Protein AF-A0A356KPH3-F1 (afdb_monomer_lite)

Secondary structure (DSSP, 8-state):
---------PPPTTS-HHHHHHHHHHHHHHTTHHHHHHHTSS---HHHHHHHHHHHHHHHHHHHHHHHHHHHHHHHHHHHHHHHHHTPPP----------PPP---SS-S-----------------SSHHHHHHHHHHHHHHHTHHHHHTTT--

Structure (mmCIF, N/CA/C/O backbone):
data_AF-A0A356KPH3-F1
#
_entry.id   AF-A0A356KPH3-F1
#
loop_
_atom_site.group_PDB
_atom_site.id
_atom_site.type_symbol
_atom_site.label_atom_id
_atom_site.label_alt_id
_atom_site.label_comp_id
_atom_site.label_asym_id
_atom_site.label_entity_id
_atom_site.label_seq_id
_atom_site.pdbx_PDB_ins_code
_atom_site.Cartn_x
_atom_site.Cartn_y
_atom_site.Cartn_z
_atom_site.occupancy
_atom_site.B_iso_or_equiv
_atom_site.auth_seq_id
_atom_site.auth_comp_id
_atom_site.auth_asym_id
_atom_site.auth_atom_id
_atom_site.pdbx_PDB_model_num
ATOM 1 N N . MET A 1 1 ? -2.973 -19.031 -12.775 1.00 42.00 1 MET A N 1
ATOM 2 C CA . MET A 1 1 ? -1.657 -18.486 -13.184 1.00 42.00 1 MET A CA 1
ATOM 3 C C . MET A 1 1 ? -1.677 -16.974 -13.008 1.00 42.00 1 MET A C 1
ATOM 5 O O . MET A 1 1 ? -2.601 -16.344 -13.502 1.00 42.00 1 MET A O 1
ATOM 9 N N . ALA A 1 2 ? -0.729 -16.387 -12.273 1.00 57.38 2 ALA A N 1
ATOM 10 C CA . ALA A 1 2 ? -0.662 -14.932 -12.128 1.00 57.38 2 ALA A CA 1
ATOM 11 C C . ALA A 1 2 ? -0.159 -14.307 -13.440 1.00 57.38 2 ALA A C 1
ATOM 13 O O . ALA A 1 2 ? 0.973 -14.558 -13.854 1.00 57.38 2 ALA A O 1
ATOM 14 N N . THR A 1 3 ? -1.003 -13.518 -14.104 1.00 69.25 3 THR A N 1
ATOM 15 C CA . THR A 1 3 ? -0.652 -12.753 -15.304 1.00 69.25 3 THR A CA 1
ATOM 16 C C . THR A 1 3 ? 0.507 -11.804 -14.992 1.00 69.25 3 THR A C 1
ATOM 18 O O . THR A 1 3 ? 0.445 -10.997 -14.062 1.00 69.25 3 THR A O 1
ATOM 21 N N . ARG A 1 4 ? 1.612 -11.923 -15.742 1.00 69.62 4 ARG A N 1
ATOM 22 C CA . ARG A 1 4 ? 2.751 -11.001 -15.636 1.00 69.62 4 ARG A CA 1
ATOM 23 C C . ARG A 1 4 ? 2.268 -9.596 -16.020 1.00 69.62 4 ARG A C 1
ATOM 25 O O . ARG A 1 4 ? 1.733 -9.449 -17.116 1.00 69.62 4 ARG A O 1
ATOM 32 N N . PRO A 1 5 ? 2.444 -8.571 -15.168 1.00 79.38 5 PRO A N 1
ATOM 33 C CA . PRO A 1 5 ? 2.002 -7.227 -15.506 1.00 79.38 5 PRO A CA 1
ATOM 34 C C . PRO A 1 5 ? 2.875 -6.666 -16.631 1.00 79.38 5 PRO A C 1
ATOM 36 O O . PRO A 1 5 ? 4.064 -6.418 -16.436 1.00 79.38 5 PRO A O 1
ATOM 39 N N . ASN A 1 6 ? 2.276 -6.473 -17.802 1.00 81.88 6 ASN A N 1
ATOM 40 C CA . ASN A 1 6 ? 2.860 -5.799 -18.954 1.00 81.88 6 ASN A CA 1
ATOM 41 C C . ASN A 1 6 ? 2.254 -4.394 -19.099 1.00 81.88 6 ASN A C 1
ATOM 43 O O . ASN A 1 6 ? 1.085 -4.163 -18.797 1.00 81.88 6 ASN A O 1
ATOM 47 N N . VAL A 1 7 ? 3.066 -3.432 -19.535 1.00 88.38 7 VAL A N 1
ATOM 48 C CA . VAL A 1 7 ? 2.639 -2.044 -19.746 1.00 88.38 7 VAL A CA 1
ATOM 49 C C . VAL A 1 7 ? 3.092 -1.607 -21.130 1.00 88.38 7 VAL A C 1
ATOM 51 O O . VAL A 1 7 ? 4.280 -1.674 -21.432 1.00 88.38 7 VAL A O 1
ATOM 54 N N . SER A 1 8 ? 2.153 -1.132 -21.945 1.00 85.62 8 SER A N 1
ATOM 55 C CA . SER A 1 8 ? 2.412 -0.516 -23.246 1.00 85.62 8 SER A CA 1
ATOM 56 C C . SER A 1 8 ? 1.862 0.912 -23.280 1.00 85.62 8 SER A C 1
ATOM 58 O O . SER A 1 8 ? 0.860 1.231 -22.635 1.00 85.62 8 SER A O 1
ATOM 60 N N . VAL A 1 9 ? 2.545 1.797 -24.008 1.00 87.94 9 VAL A N 1
ATOM 61 C CA . VAL A 1 9 ? 2.111 3.178 -24.257 1.00 87.94 9 VAL A CA 1
ATOM 62 C C . VAL A 1 9 ? 2.265 3.458 -25.740 1.00 87.94 9 VAL A C 1
ATOM 64 O O . VAL A 1 9 ? 3.374 3.419 -26.259 1.00 87.94 9 VAL A O 1
ATOM 67 N N . ALA A 1 10 ? 1.155 3.766 -26.406 1.00 88.06 10 ALA A N 1
ATOM 68 C CA . ALA A 1 10 ? 1.186 4.295 -27.761 1.00 88.06 10 ALA A CA 1
ATOM 69 C C . ALA A 1 10 ? 1.529 5.791 -27.709 1.00 88.06 10 ALA A C 1
ATOM 71 O O . ALA A 1 10 ? 0.889 6.560 -26.984 1.00 88.06 10 ALA A O 1
ATOM 72 N N . VAL A 1 11 ? 2.557 6.196 -28.451 1.00 88.06 11 VAL A N 1
ATOM 73 C CA . VAL A 1 11 ? 2.983 7.596 -28.558 1.00 88.06 11 VAL A CA 1
ATOM 74 C C . VAL A 1 11 ? 2.272 8.231 -29.750 1.00 88.06 11 VAL A C 1
ATOM 76 O O . VAL A 1 11 ? 2.238 7.652 -30.834 1.00 88.06 11 VAL A O 1
ATOM 79 N N . LYS A 1 12 ? 1.669 9.404 -29.540 1.00 85.94 12 LYS A N 1
ATOM 80 C CA . LYS A 1 12 ? 1.055 10.198 -30.613 1.00 85.94 12 LYS A CA 1
ATOM 81 C C . LYS A 1 12 ? 2.117 11.089 -31.262 1.00 85.94 12 LYS A C 1
ATOM 83 O O . LYS A 1 12 ? 3.057 11.489 -30.582 1.00 85.94 12 LYS A O 1
ATOM 88 N N . ARG A 1 13 ? 1.951 11.402 -32.552 1.00 79.38 13 ARG A N 1
ATOM 89 C CA . ARG A 1 13 ? 2.937 12.164 -33.344 1.00 79.38 13 ARG A CA 1
ATOM 90 C C . ARG A 1 13 ? 3.172 13.586 -32.809 1.00 79.38 13 ARG A C 1
ATOM 92 O O . ARG A 1 13 ? 4.310 14.029 -32.805 1.00 79.38 13 ARG A O 1
ATOM 99 N N . ASP A 1 14 ? 2.143 14.227 -32.253 1.00 82.94 14 ASP A N 1
ATOM 100 C CA . ASP A 1 14 ? 2.209 15.614 -31.752 1.00 82.94 14 ASP A CA 1
ATOM 101 C C . ASP A 1 14 ? 2.459 15.722 -30.235 1.00 82.94 14 ASP A C 1
ATOM 103 O O . ASP A 1 14 ? 2.114 16.720 -29.599 1.00 82.94 14 ASP A O 1
ATOM 107 N N . GLU A 1 15 ? 2.994 14.675 -29.599 1.00 81.75 15 GLU A N 1
ATOM 108 C CA . GLU A 1 15 ? 3.238 14.681 -28.157 1.00 81.75 15 GLU A CA 1
ATOM 109 C C . GLU A 1 15 ? 4.727 14.832 -27.820 1.00 81.75 15 GLU A C 1
ATOM 111 O O . GLU A 1 15 ? 5.544 14.057 -28.320 1.00 81.75 15 GLU A O 1
ATOM 116 N N . PRO A 1 16 ? 5.101 15.744 -26.898 1.00 88.25 16 PRO A N 1
ATOM 117 C CA . PRO A 1 16 ? 6.474 15.809 -26.418 1.00 88.25 16 PRO A CA 1
ATOM 118 C C . PRO A 1 16 ? 6.850 14.506 -25.706 1.00 88.25 16 PRO A C 1
ATOM 120 O O . PRO A 1 16 ? 6.107 14.006 -24.854 1.00 88.25 16 PRO A O 1
ATOM 123 N N . VAL A 1 17 ? 8.039 13.982 -26.012 1.00 87.81 17 VAL A N 1
ATOM 124 C CA . VAL A 1 17 ? 8.551 12.690 -25.515 1.00 87.81 17 VAL A CA 1
ATOM 125 C C . VAL A 1 17 ? 8.447 12.573 -23.990 1.00 87.81 17 VAL A C 1
ATOM 127 O O . VAL A 1 17 ? 8.033 11.541 -23.457 1.00 87.81 17 VAL A O 1
ATOM 130 N N . GLU A 1 18 ? 8.721 13.657 -23.264 1.00 89.81 18 GLU A N 1
ATOM 131 C CA . GLU A 1 18 ? 8.596 13.692 -21.806 1.00 89.81 18 GLU A CA 1
ATOM 132 C C . GLU A 1 18 ? 7.192 13.345 -21.302 1.00 89.81 18 GLU A C 1
ATOM 134 O O . GLU A 1 18 ? 7.034 12.692 -20.265 1.00 89.81 18 GLU A O 1
ATOM 139 N N . ARG A 1 19 ? 6.148 13.778 -22.014 1.00 90.50 19 ARG A N 1
ATOM 140 C CA . ARG A 1 19 ? 4.761 13.527 -21.619 1.00 90.50 19 ARG A CA 1
ATOM 141 C C . ARG A 1 19 ? 4.411 12.050 -21.799 1.00 90.50 19 ARG A C 1
ATOM 143 O O . ARG A 1 19 ? 3.804 11.464 -20.896 1.00 90.50 19 ARG A O 1
ATOM 150 N N . ALA A 1 20 ? 4.907 11.416 -22.862 1.00 90.31 20 ALA A N 1
ATOM 151 C CA . ALA A 1 20 ? 4.787 9.975 -23.062 1.00 90.31 20 ALA A CA 1
ATOM 152 C C . ALA A 1 20 ? 5.492 9.177 -21.947 1.00 90.31 20 ALA A C 1
ATOM 154 O O . ALA A 1 20 ? 4.885 8.274 -21.360 1.00 90.31 20 ALA A O 1
ATOM 155 N N . LEU A 1 21 ? 6.715 9.569 -21.568 1.00 91.50 21 LEU A N 1
ATOM 156 C CA . LEU A 1 21 ? 7.472 8.941 -20.475 1.00 91.50 21 LEU A CA 1
ATOM 157 C C . LEU A 1 21 ? 6.772 9.080 -19.118 1.00 91.50 21 LEU A C 1
ATOM 159 O O . LEU A 1 21 ? 6.704 8.122 -18.343 1.00 91.50 21 LEU A O 1
ATOM 163 N N . ARG A 1 22 ? 6.184 10.248 -18.830 1.00 92.06 22 ARG A N 1
ATOM 164 C CA . ARG A 1 22 ? 5.403 10.459 -17.599 1.00 92.06 22 ARG A CA 1
ATOM 165 C C . ARG A 1 22 ? 4.192 9.525 -17.536 1.00 92.06 22 ARG A C 1
ATOM 167 O O . ARG A 1 22 ? 3.907 8.979 -16.468 1.00 92.06 22 ARG A O 1
ATOM 174 N N . ARG A 1 23 ? 3.487 9.302 -18.653 1.00 90.50 23 ARG A N 1
ATOM 175 C CA . ARG A 1 23 ? 2.368 8.339 -18.708 1.00 90.50 23 ARG A CA 1
ATOM 176 C C . ARG A 1 23 ? 2.841 6.905 -18.515 1.00 90.50 23 ARG A C 1
ATOM 178 O O . ARG A 1 23 ? 2.232 6.183 -17.730 1.00 90.50 23 ARG A O 1
ATOM 185 N N . PHE A 1 24 ? 3.938 6.521 -19.162 1.00 90.94 24 PHE A N 1
ATOM 186 C CA . PHE A 1 24 ? 4.537 5.201 -18.989 1.00 90.94 24 PHE A CA 1
ATOM 187 C C . PHE A 1 24 ? 4.914 4.941 -17.527 1.00 90.94 24 PHE A C 1
ATOM 189 O O . PHE A 1 24 ? 4.489 3.942 -16.949 1.00 90.94 24 PHE A O 1
ATOM 196 N N . LYS A 1 25 ? 5.600 5.887 -16.876 1.00 92.19 25 LYS A N 1
ATOM 197 C CA . LYS A 1 25 ? 5.952 5.784 -15.453 1.00 92.19 25 LYS A CA 1
ATOM 198 C C . LYS A 1 25 ? 4.717 5.601 -14.567 1.00 92.19 25 LYS A C 1
ATOM 200 O O . LYS A 1 25 ? 4.695 4.703 -13.727 1.00 92.19 25 LYS A O 1
ATOM 205 N N . ARG A 1 26 ? 3.663 6.395 -14.791 1.00 92.19 26 ARG A N 1
ATOM 206 C CA . ARG A 1 26 ? 2.388 6.263 -14.062 1.00 92.19 26 ARG A CA 1
ATOM 207 C C . ARG A 1 26 ? 1.737 4.898 -14.281 1.00 92.19 26 ARG A C 1
ATOM 209 O O . ARG A 1 26 ? 1.215 4.319 -13.333 1.00 92.19 26 ARG A O 1
ATOM 216 N N . LEU A 1 27 ? 1.769 4.367 -15.503 1.00 91.31 27 LEU A N 1
ATOM 217 C CA . LEU A 1 27 ? 1.231 3.041 -15.805 1.00 91.31 27 LEU A CA 1
ATOM 218 C C . LEU A 1 27 ? 2.042 1.930 -15.129 1.00 91.31 27 LEU A C 1
ATOM 220 O O . LEU A 1 27 ? 1.439 1.032 -14.550 1.00 91.31 27 LEU A O 1
ATOM 224 N N . CYS A 1 28 ? 3.373 2.026 -15.097 1.00 91.88 28 CYS A N 1
ATOM 225 C CA . CYS A 1 28 ? 4.239 1.107 -14.348 1.00 91.88 28 CYS A CA 1
ATOM 226 C C . CYS A 1 28 ? 3.967 1.142 -12.836 1.00 91.88 28 CYS A C 1
ATOM 228 O O . CYS A 1 28 ? 3.933 0.098 -12.178 1.00 91.88 28 CYS A O 1
ATOM 230 N N . GLU A 1 29 ? 3.727 2.330 -12.274 1.00 91.31 29 GLU A N 1
ATOM 231 C CA . GLU A 1 29 ? 3.342 2.501 -10.870 1.00 91.31 29 GLU A CA 1
ATOM 232 C C . GLU A 1 29 ? 1.948 1.924 -10.584 1.00 91.31 29 GLU A C 1
ATOM 234 O O . GLU A 1 29 ? 1.762 1.246 -9.568 1.00 91.31 29 GLU A O 1
ATOM 239 N N . ARG A 1 30 ? 0.991 2.132 -11.499 1.00 89.44 30 ARG A N 1
ATOM 240 C CA . ARG A 1 30 ? -0.378 1.604 -11.408 1.00 89.44 30 ARG A CA 1
ATOM 241 C C . ARG A 1 30 ? -0.412 0.083 -11.514 1.00 89.44 30 ARG A C 1
ATOM 243 O O . ARG A 1 30 ? -1.066 -0.562 -10.702 1.00 89.44 30 ARG A O 1
ATOM 250 N N . ALA A 1 31 ? 0.328 -0.479 -12.466 1.00 89.88 31 ALA A N 1
ATOM 251 C CA . ALA A 1 31 ? 0.513 -1.919 -12.629 1.00 89.88 31 ALA A CA 1
ATOM 252 C C . ALA A 1 31 ? 1.323 -2.540 -11.475 1.00 89.88 31 ALA A C 1
ATOM 254 O O . ALA A 1 31 ? 1.410 -3.758 -11.354 1.00 89.88 31 ALA A O 1
ATOM 255 N N . GLY A 1 32 ? 1.929 -1.717 -10.611 1.00 89.19 32 GLY A N 1
ATOM 256 C CA . GLY A 1 32 ? 2.672 -2.181 -9.446 1.00 89.19 32 GLY A CA 1
ATOM 257 C C . GLY A 1 32 ? 4.012 -2.835 -9.783 1.00 89.19 32 GLY A C 1
ATOM 258 O O . GLY A 1 32 ? 4.625 -3.420 -8.889 1.00 89.19 32 GLY A O 1
ATOM 259 N N . ILE A 1 33 ? 4.504 -2.695 -11.020 1.00 90.31 33 ILE A N 1
ATOM 260 C CA . ILE A 1 33 ? 5.764 -3.291 -11.492 1.00 90.31 33 ILE A CA 1
ATOM 261 C C . ILE A 1 33 ? 6.919 -2.875 -10.578 1.00 90.31 33 ILE A C 1
ATOM 263 O O . ILE A 1 33 ? 7.665 -3.723 -10.093 1.00 90.31 33 ILE A O 1
ATOM 267 N N . SER A 1 34 ? 7.002 -1.593 -10.215 1.00 87.75 34 SER A N 1
ATOM 268 C CA . SER A 1 34 ? 8.047 -1.078 -9.318 1.00 87.75 34 SER A CA 1
ATOM 269 C C . SER A 1 34 ? 8.034 -1.730 -7.929 1.00 87.75 34 SER A C 1
ATOM 271 O O . SER A 1 34 ? 9.084 -1.888 -7.308 1.00 87.75 34 SER A O 1
ATOM 273 N N . LYS A 1 35 ? 6.856 -2.121 -7.419 1.00 88.25 35 LYS A N 1
ATOM 274 C CA . LYS A 1 35 ? 6.730 -2.811 -6.123 1.00 88.25 35 LYS A CA 1
ATOM 275 C C . LYS A 1 35 ? 7.174 -4.265 -6.234 1.00 88.25 35 LYS A C 1
ATOM 277 O O . LYS A 1 35 ? 7.857 -4.749 -5.339 1.00 88.25 35 LYS A O 1
ATOM 282 N N . ILE A 1 36 ? 6.821 -4.925 -7.334 1.00 88.44 36 ILE A N 1
ATOM 283 C CA . ILE A 1 36 ? 7.220 -6.307 -7.616 1.00 88.44 36 ILE A CA 1
ATOM 284 C C . ILE A 1 36 ? 8.737 -6.393 -7.758 1.00 88.44 36 ILE A C 1
ATOM 286 O O . ILE A 1 36 ? 9.354 -7.216 -7.092 1.00 88.44 36 ILE A O 1
ATOM 290 N N . VAL A 1 37 ? 9.343 -5.505 -8.555 1.00 90.94 37 VAL A N 1
ATOM 291 C CA . VAL A 1 37 ? 10.802 -5.447 -8.727 1.00 90.94 37 VAL A CA 1
ATOM 292 C C . VAL A 1 37 ? 11.491 -5.284 -7.379 1.00 90.94 37 VAL A C 1
ATOM 294 O O . VAL A 1 37 ? 12.433 -6.010 -7.105 1.00 90.94 37 VAL A O 1
ATOM 297 N N . ARG A 1 38 ? 11.007 -4.385 -6.509 1.00 88.69 38 ARG A N 1
ATOM 298 C CA . ARG A 1 38 ? 11.557 -4.196 -5.154 1.00 88.69 38 ARG A CA 1
ATOM 299 C C . ARG A 1 38 ? 11.407 -5.431 -4.262 1.00 88.69 38 ARG A C 1
ATOM 301 O O . ARG A 1 38 ? 12.332 -5.732 -3.523 1.00 88.69 38 ARG A O 1
ATOM 308 N N . GLY A 1 39 ? 10.273 -6.126 -4.332 1.00 86.31 39 GLY A N 1
ATOM 309 C CA . GLY A 1 39 ? 10.020 -7.332 -3.537 1.00 86.31 39 GLY A CA 1
ATOM 310 C C . GLY A 1 39 ? 10.793 -8.566 -4.006 1.00 86.31 39 GLY A C 1
ATOM 311 O O . GLY A 1 39 ? 11.028 -9.454 -3.203 1.00 86.31 39 GLY A O 1
ATOM 312 N N . LYS A 1 40 ? 11.202 -8.611 -5.281 1.00 88.06 40 LYS A N 1
ATOM 313 C CA . LYS A 1 40 ? 11.950 -9.728 -5.883 1.00 88.06 40 LYS A CA 1
ATOM 314 C C . LYS A 1 40 ? 13.468 -9.521 -5.927 1.00 88.06 40 LYS A C 1
ATOM 316 O O . LYS A 1 40 ? 14.160 -10.341 -6.515 1.00 88.06 40 LYS A O 1
ATOM 321 N N . ARG A 1 41 ? 13.997 -8.427 -5.360 1.00 89.50 41 ARG A N 1
ATOM 322 C CA . ARG A 1 41 ? 15.450 -8.141 -5.392 1.00 89.50 41 ARG A CA 1
ATOM 323 C C . ARG A 1 41 ? 16.280 -9.147 -4.603 1.00 89.50 41 ARG A C 1
ATOM 325 O O . ARG A 1 41 ? 17.465 -9.276 -4.866 1.00 89.50 41 ARG A O 1
ATOM 332 N N . TYR A 1 42 ? 15.670 -9.798 -3.624 1.00 88.50 42 TYR A N 1
ATOM 333 C CA . TYR A 1 42 ? 16.292 -10.797 -2.774 1.00 88.50 42 TYR A CA 1
ATOM 334 C C . TYR A 1 42 ? 15.361 -12.000 -2.669 1.00 88.50 42 TYR A C 1
ATOM 336 O O . TYR A 1 42 ? 14.139 -11.863 -2.795 1.00 88.50 42 TYR A O 1
ATOM 344 N N . TYR A 1 43 ? 15.946 -13.175 -2.446 1.00 89.12 43 TYR A N 1
ATOM 345 C CA . TYR A 1 43 ? 15.165 -14.346 -2.086 1.00 89.12 43 TYR A CA 1
ATOM 346 C C . TYR A 1 43 ? 14.565 -14.137 -0.699 1.00 89.12 43 TYR A C 1
ATOM 348 O O . TYR A 1 43 ? 15.233 -13.685 0.228 1.00 89.12 43 TYR A O 1
ATOM 356 N N . GLU A 1 44 ? 13.292 -14.471 -0.564 1.00 88.62 44 GLU A N 1
ATOM 357 C CA . GLU A 1 44 ? 12.623 -14.496 0.719 1.00 88.62 44 GLU A CA 1
ATOM 358 C C . GLU A 1 44 ? 12.032 -15.881 0.934 1.00 88.62 44 GLU A C 1
ATOM 360 O O . GLU A 1 44 ? 11.363 -16.428 0.054 1.00 88.62 44 GLU A O 1
ATOM 365 N N . LYS A 1 45 ? 12.257 -16.429 2.130 1.00 90.88 45 LYS A N 1
ATOM 366 C CA . LYS A 1 45 ? 11.708 -17.721 2.524 1.00 90.88 45 LYS A CA 1
ATOM 367 C C . LYS A 1 45 ? 10.169 -17.673 2.472 1.00 90.88 45 LYS A C 1
ATOM 369 O O . LYS A 1 45 ? 9.563 -16.673 2.862 1.00 90.88 45 LYS A O 1
ATOM 374 N N . PRO A 1 46 ? 9.489 -18.749 2.044 1.00 89.12 46 PRO A N 1
ATOM 375 C CA . PRO A 1 46 ? 8.031 -18.750 1.883 1.00 89.12 46 PRO A CA 1
ATOM 376 C C . PRO A 1 46 ? 7.269 -18.480 3.193 1.00 89.12 46 PRO A C 1
ATOM 378 O O . PRO A 1 46 ? 6.179 -17.909 3.167 1.00 89.12 46 PRO A O 1
ATOM 381 N N . SER A 1 47 ? 7.842 -18.845 4.343 1.00 88.88 47 SER A N 1
ATOM 382 C CA . SER A 1 47 ? 7.317 -18.502 5.672 1.00 88.88 47 SER A CA 1
ATOM 383 C C . SER A 1 47 ? 7.308 -16.990 5.923 1.00 88.88 47 SER A C 1
ATOM 385 O O . SER A 1 47 ? 6.318 -16.445 6.413 1.00 88.88 47 SER A O 1
ATOM 387 N N . ASP A 1 48 ? 8.373 -16.294 5.530 1.00 86.94 48 ASP A N 1
ATOM 388 C CA . ASP A 1 48 ? 8.498 -14.844 5.674 1.00 86.94 48 ASP A CA 1
ATOM 389 C C . ASP A 1 48 ? 7.532 -14.088 4.768 1.00 86.94 48 ASP A C 1
ATOM 391 O O . ASP A 1 48 ? 6.924 -13.103 5.201 1.00 86.94 48 ASP A O 1
ATOM 395 N N . VAL A 1 49 ? 7.318 -14.594 3.547 1.00 87.81 49 VAL A N 1
ATOM 396 C CA . VAL A 1 49 ? 6.312 -14.060 2.621 1.00 87.81 49 VAL A CA 1
ATOM 397 C C . VAL A 1 49 ? 4.936 -14.053 3.290 1.00 87.81 49 VAL A C 1
ATOM 399 O O . VAL A 1 49 ? 4.327 -12.985 3.405 1.00 87.81 49 VAL A O 1
ATOM 402 N N . LYS A 1 50 ? 4.492 -15.214 3.799 1.00 88.62 50 LYS A N 1
ATOM 403 C CA . LYS A 1 50 ? 3.193 -15.379 4.477 1.00 88.62 50 LYS A CA 1
ATOM 404 C C . LYS A 1 50 ? 3.070 -14.454 5.685 1.00 88.62 50 LYS A C 1
ATOM 406 O O . LYS A 1 50 ? 2.134 -13.661 5.778 1.00 88.62 50 LYS A O 1
ATOM 411 N N . ARG A 1 51 ? 4.079 -14.460 6.558 1.00 89.75 51 ARG A N 1
ATOM 412 C CA . ARG A 1 51 ? 4.118 -13.625 7.765 1.00 89.75 51 ARG A CA 1
ATOM 413 C C . ARG A 1 51 ? 4.037 -12.131 7.439 1.00 89.75 51 ARG A C 1
ATOM 415 O O . ARG A 1 51 ? 3.347 -11.369 8.120 1.00 89.75 51 ARG A O 1
ATOM 422 N N . ARG A 1 52 ? 4.711 -11.673 6.380 1.00 88.00 52 ARG A N 1
ATOM 423 C CA . ARG A 1 52 ? 4.624 -10.275 5.938 1.00 88.00 52 ARG A CA 1
ATOM 424 C C . ARG A 1 52 ? 3.235 -9.934 5.397 1.00 88.00 52 ARG A C 1
ATOM 426 O O . ARG A 1 52 ? 2.730 -8.839 5.662 1.00 88.00 52 ARG A O 1
ATOM 433 N N . GLU A 1 53 ? 2.632 -10.825 4.618 1.00 89.38 53 GLU A N 1
ATOM 434 C CA . GLU A 1 53 ? 1.295 -10.629 4.055 1.00 89.38 53 GLU A CA 1
ATOM 435 C C . GLU A 1 53 ? 0.228 -10.533 5.147 1.00 89.38 53 GLU A C 1
ATOM 437 O O . GLU A 1 53 ? -0.583 -9.603 5.120 1.00 89.38 53 GLU A O 1
ATOM 442 N N . GLU A 1 54 ? 0.297 -11.393 6.160 1.00 90.81 54 GLU A N 1
ATOM 443 C CA . GLU A 1 54 ? -0.573 -11.354 7.338 1.00 90.81 54 GLU A CA 1
ATOM 444 C C . GLU A 1 54 ? -0.457 -10.021 8.082 1.00 90.81 54 GLU A C 1
ATOM 446 O O . GLU A 1 54 ? -1.458 -9.324 8.280 1.00 90.81 54 GLU A O 1
ATOM 451 N N . ARG A 1 55 ? 0.767 -9.586 8.415 1.00 90.69 55 ARG A N 1
ATOM 452 C CA . ARG A 1 55 ? 0.990 -8.284 9.073 1.00 90.69 55 ARG A CA 1
ATOM 453 C C . ARG A 1 55 ? 0.459 -7.123 8.238 1.00 90.69 55 ARG A C 1
ATOM 455 O O . ARG A 1 55 ? -0.170 -6.199 8.763 1.00 90.69 55 ARG A O 1
ATOM 462 N N . LYS A 1 56 ? 0.686 -7.156 6.922 1.00 89.75 56 LYS A N 1
ATOM 463 C CA . LYS A 1 56 ? 0.185 -6.137 5.991 1.00 89.75 56 LYS A CA 1
ATOM 464 C C . LYS A 1 56 ? -1.345 -6.119 5.961 1.00 89.75 56 LYS A C 1
ATOM 466 O O . LYS A 1 56 ? -1.927 -5.033 5.967 1.00 89.75 56 LYS A O 1
ATOM 471 N N . SER A 1 57 ? -1.984 -7.287 5.956 1.00 91.69 57 SER A N 1
ATOM 472 C CA . SER A 1 57 ? -3.441 -7.434 6.000 1.00 91.69 57 SER A CA 1
ATOM 473 C C . SER A 1 57 ? -4.021 -6.862 7.296 1.00 91.69 57 SER A C 1
ATOM 475 O O . SER A 1 57 ? -4.871 -5.970 7.250 1.00 91.69 57 SER A O 1
ATOM 477 N N . LEU A 1 58 ? -3.476 -7.260 8.450 1.00 93.69 58 LEU A N 1
ATOM 478 C CA . LEU A 1 58 ? -3.890 -6.762 9.765 1.00 93.69 58 LEU A CA 1
ATOM 479 C C . LEU A 1 58 ? -3.763 -5.238 9.867 1.00 93.69 58 LEU A C 1
ATOM 481 O O . LEU A 1 58 ? -4.698 -4.556 10.297 1.00 93.69 58 LEU A O 1
ATOM 485 N N . ARG A 1 59 ? -2.638 -4.677 9.410 1.00 92.75 59 ARG A N 1
ATOM 486 C CA . ARG A 1 59 ? -2.417 -3.225 9.385 1.00 92.75 59 ARG A CA 1
ATOM 487 C C . ARG A 1 59 ? -3.428 -2.504 8.494 1.00 92.75 59 ARG A C 1
ATOM 489 O O . ARG A 1 59 ? -3.927 -1.439 8.866 1.00 92.75 59 ARG A O 1
ATOM 496 N N . ASN A 1 60 ? -3.734 -3.060 7.324 1.00 91.38 60 ASN A N 1
ATOM 497 C CA . ASN A 1 60 ? -4.717 -2.484 6.410 1.00 91.38 60 ASN A CA 1
ATOM 498 C C . ASN A 1 60 ? -6.130 -2.526 7.002 1.00 91.38 60 ASN A C 1
ATOM 500 O O . ASN A 1 60 ? -6.830 -1.515 6.927 1.00 91.38 60 ASN A O 1
ATOM 504 N N . ARG A 1 61 ? -6.511 -3.638 7.642 1.00 93.81 61 ARG A N 1
ATOM 505 C CA . ARG A 1 61 ? -7.804 -3.802 8.318 1.00 93.81 61 ARG A CA 1
ATOM 506 C C . ARG A 1 61 ? -7.992 -2.768 9.429 1.00 93.81 61 ARG A C 1
ATOM 508 O O . ARG A 1 61 ? -8.926 -1.974 9.358 1.00 93.81 61 ARG A O 1
ATOM 515 N N . ARG A 1 62 ? -7.029 -2.657 10.355 1.00 93.81 62 ARG A N 1
ATOM 516 C CA . ARG A 1 62 ? -7.039 -1.638 11.428 1.0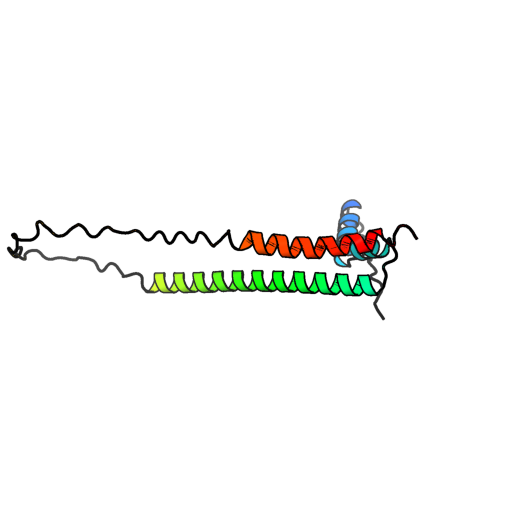0 93.81 62 ARG A CA 1
ATOM 517 C C . ARG A 1 62 ? -7.176 -0.215 10.871 1.00 93.81 62 ARG A C 1
ATOM 519 O O . ARG A 1 62 ? -7.924 0.613 11.390 1.00 93.81 62 ARG A O 1
ATOM 526 N N . ARG A 1 63 ? -6.466 0.095 9.778 1.00 93.12 63 ARG A N 1
ATOM 527 C CA . ARG A 1 63 ? -6.546 1.415 9.128 1.00 93.12 63 ARG A CA 1
ATOM 528 C C . ARG A 1 63 ? -7.917 1.669 8.495 1.00 93.12 63 ARG A C 1
ATOM 530 O O . ARG A 1 63 ? -8.383 2.809 8.532 1.00 93.12 63 ARG A O 1
ATOM 537 N N . ALA A 1 64 ? -8.528 0.656 7.886 1.00 94.00 64 ALA A N 1
ATOM 538 C CA . ALA A 1 64 ? -9.856 0.754 7.289 1.00 94.00 64 ALA A CA 1
ATOM 539 C C . ALA A 1 64 ? -10.929 0.978 8.362 1.00 94.00 64 ALA A C 1
ATOM 541 O O . ALA A 1 64 ? -11.721 1.909 8.234 1.00 94.00 64 ALA A O 1
ATOM 542 N N . GLU A 1 65 ? -10.881 0.213 9.454 1.00 94.44 65 GLU A N 1
ATOM 543 C CA . GLU A 1 65 ? -11.775 0.359 10.609 1.00 94.44 65 GLU A CA 1
ATOM 544 C C . GLU A 1 65 ? -11.705 1.768 11.204 1.00 94.44 65 GLU A C 1
ATOM 546 O O . GLU A 1 65 ? -12.736 2.412 11.393 1.00 94.44 65 GLU A O 1
ATOM 551 N N . ARG A 1 66 ? -10.495 2.302 11.423 1.00 92.81 66 ARG A N 1
ATOM 552 C CA . ARG A 1 66 ? -10.318 3.672 11.931 1.00 92.81 66 ARG A CA 1
ATOM 553 C C . ARG A 1 66 ? -10.979 4.711 11.025 1.00 92.81 66 ARG A C 1
ATOM 555 O O . ARG A 1 66 ? -11.704 5.575 11.506 1.00 92.81 66 ARG A O 1
ATOM 562 N N . LYS A 1 67 ? -10.764 4.608 9.710 1.00 94.19 67 LYS A N 1
ATOM 563 C CA . LYS A 1 67 ? -11.384 5.513 8.729 1.00 94.19 67 LYS A CA 1
ATOM 564 C C . LYS A 1 67 ? -12.906 5.367 8.690 1.00 94.19 67 LYS A C 1
ATOM 566 O O . LYS A 1 67 ? -13.602 6.356 8.483 1.00 94.19 67 LYS A O 1
ATOM 571 N N . ALA A 1 68 ? -13.428 4.152 8.849 1.00 94.62 68 ALA A N 1
ATOM 572 C CA . ALA A 1 68 ? -14.866 3.907 8.899 1.00 94.62 68 ALA A CA 1
ATOM 573 C C . ALA A 1 68 ? -15.495 4.555 10.141 1.00 94.62 68 ALA A C 1
ATOM 575 O O . ALA A 1 68 ? -16.500 5.253 10.012 1.00 94.62 68 ALA A O 1
ATOM 576 N N . ARG A 1 69 ? -14.854 4.415 11.310 1.00 94.31 69 ARG A N 1
ATOM 577 C CA . ARG A 1 69 ? -15.267 5.082 12.557 1.00 94.31 69 ARG A CA 1
ATOM 578 C C . ARG A 1 69 ? -15.285 6.601 12.410 1.00 94.31 69 ARG A C 1
ATOM 580 O O . ARG A 1 69 ? -16.292 7.224 12.717 1.00 94.31 69 ARG A O 1
ATOM 587 N N . GLU A 1 70 ? -14.225 7.184 11.857 1.00 93.94 70 GLU A N 1
ATOM 588 C CA . GLU A 1 70 ? -14.135 8.631 11.611 1.00 93.94 70 GLU A CA 1
ATOM 589 C C . GLU A 1 70 ? -15.254 9.125 10.672 1.00 93.94 70 GLU A C 1
ATOM 591 O O . GLU A 1 70 ? -15.909 10.135 10.928 1.00 93.94 70 GLU A O 1
ATOM 596 N N . ARG A 1 71 ? -15.538 8.379 9.595 1.00 95.00 71 ARG A N 1
ATOM 597 C CA . ARG A 1 71 ? -16.656 8.682 8.683 1.00 95.00 71 ARG A CA 1
ATOM 598 C C . ARG A 1 71 ? -18.008 8.621 9.394 1.00 95.00 71 ARG A C 1
ATOM 600 O O . ARG A 1 71 ? -18.856 9.477 9.146 1.00 95.00 71 ARG A O 1
ATOM 607 N N . MET A 1 72 ? -18.208 7.628 10.260 1.00 94.75 72 MET A N 1
ATOM 608 C CA . MET A 1 72 ? -19.437 7.463 11.034 1.00 94.75 72 MET A CA 1
ATOM 609 C C . MET A 1 72 ? -19.625 8.608 12.032 1.00 94.75 72 MET A C 1
ATOM 611 O O . MET A 1 72 ? -20.697 9.205 12.062 1.00 94.75 72 MET A O 1
ATOM 615 N N . GLN A 1 73 ? -18.573 8.975 12.768 1.00 93.12 73 GLN A N 1
ATOM 616 C CA . GLN A 1 73 ? -18.583 10.109 1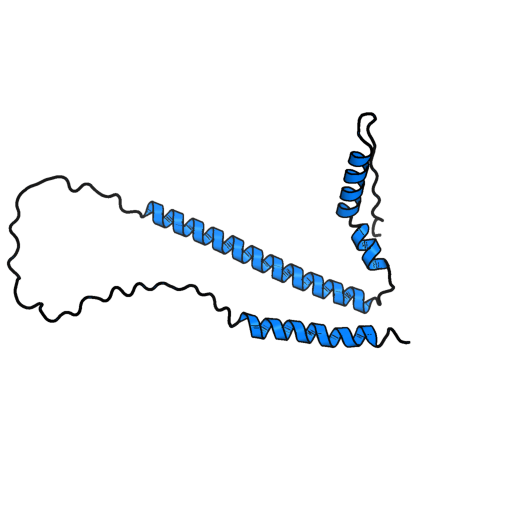3.696 1.00 93.12 73 GLN A CA 1
ATOM 617 C C . GLN A 1 73 ? -18.966 11.409 12.982 1.00 93.12 73 GLN A C 1
ATOM 619 O O . GLN A 1 73 ? -19.899 12.084 13.407 1.00 93.12 73 GLN A O 1
ATOM 624 N N . ARG A 1 74 ? -18.356 11.699 11.825 1.00 94.00 74 ARG A N 1
ATOM 625 C CA . ARG A 1 74 ? -18.716 12.874 11.008 1.00 94.00 74 ARG A CA 1
ATOM 626 C C . ARG A 1 74 ? -20.171 12.842 10.532 1.00 94.00 74 ARG A C 1
ATOM 628 O O . ARG A 1 74 ? -20.801 13.890 10.409 1.00 94.00 74 ARG A O 1
ATOM 635 N N . LYS A 1 75 ? -20.723 11.660 10.236 1.00 94.31 75 LYS A N 1
ATOM 636 C CA . LYS A 1 75 ? -22.137 11.511 9.851 1.00 94.31 75 LYS A CA 1
ATOM 637 C C . LYS A 1 75 ? -23.066 11.808 11.033 1.00 94.31 75 LYS A C 1
ATOM 639 O O . LYS A 1 75 ? -24.027 12.553 10.857 1.00 94.31 75 LYS A O 1
ATOM 644 N N . LEU A 1 76 ? -22.759 11.267 12.213 1.00 94.50 76 LEU A N 1
ATOM 645 C CA . LEU A 1 76 ? -23.519 11.505 13.445 1.00 94.50 76 LEU A CA 1
ATOM 646 C C . LEU A 1 76 ? -23.478 12.982 13.855 1.00 94.50 76 LEU A C 1
ATOM 648 O O . LEU A 1 76 ? -24.515 13.563 14.160 1.00 94.50 76 LEU A O 1
ATOM 652 N N . GLU A 1 77 ? -22.308 13.615 13.782 1.00 91.88 77 GLU A N 1
ATOM 653 C CA . GLU A 1 77 ? -22.129 15.042 14.066 1.00 91.88 77 GLU A CA 1
ATOM 654 C C . GLU A 1 77 ? -22.983 15.920 13.136 1.00 91.88 77 GLU A C 1
ATOM 656 O O . GLU A 1 77 ? -23.712 16.805 13.591 1.00 91.88 77 GLU A O 1
ATOM 661 N N . ARG A 1 78 ? -22.962 15.631 11.827 1.00 90.81 78 ARG A N 1
ATOM 662 C CA . ARG A 1 78 ? -23.802 16.323 10.836 1.00 90.81 78 ARG A CA 1
ATOM 663 C C . ARG A 1 78 ? -25.290 16.168 11.142 1.00 90.81 78 ARG A C 1
ATOM 665 O O . ARG A 1 78 ? -26.014 17.161 11.099 1.00 90.81 78 ARG A O 1
ATOM 672 N N . ALA A 1 79 ? -25.734 14.958 11.480 1.00 90.44 79 ALA A N 1
ATOM 673 C CA . ALA A 1 79 ? -27.123 14.698 11.851 1.00 90.44 79 ALA A CA 1
ATOM 674 C C . ALA A 1 79 ? -27.524 15.472 13.121 1.00 90.44 79 ALA A C 1
ATOM 676 O O . ALA A 1 79 ? -28.567 16.125 13.140 1.00 90.44 79 ALA A O 1
ATOM 677 N N . ARG A 1 80 ? -26.664 15.493 14.150 1.00 89.50 80 ARG A N 1
ATOM 678 C CA . ARG A 1 80 ? -26.885 16.267 15.384 1.00 89.50 80 ARG A CA 1
ATOM 679 C C . ARG A 1 80 ? -27.003 17.769 15.103 1.00 89.50 80 ARG A C 1
ATOM 681 O O . ARG A 1 80 ? -27.888 18.425 15.649 1.00 89.50 80 ARG A O 1
ATOM 688 N N . LYS A 1 81 ? -26.157 18.321 14.225 1.00 82.56 81 LYS A N 1
ATOM 689 C CA . LYS A 1 81 ? -26.207 19.741 13.832 1.00 82.56 81 LYS A CA 1
ATOM 690 C C . LYS A 1 81 ? -27.503 20.097 13.092 1.00 82.56 81 LYS A C 1
ATOM 692 O O . LYS A 1 81 ? -28.065 21.153 13.364 1.00 82.56 81 LYS A O 1
ATOM 697 N N . GLN A 1 82 ? -28.000 19.211 12.224 1.00 84.44 82 GLN A N 1
ATOM 698 C CA . GLN A 1 82 ? -29.284 19.388 11.528 1.00 84.44 82 GLN A CA 1
ATOM 699 C C . GLN A 1 82 ? -30.481 19.379 12.488 1.00 84.44 82 GLN A C 1
ATOM 701 O O . GLN A 1 82 ? -31.402 20.175 12.330 1.00 84.44 82 GLN A O 1
ATOM 706 N N . GLN A 1 83 ? -30.471 18.509 13.501 1.00 77.50 83 GLN A N 1
ATOM 707 C CA . GLN A 1 83 ? -31.519 18.504 14.528 1.00 77.50 83 GLN A CA 1
ATOM 708 C C . GLN A 1 83 ? -31.500 19.802 15.345 1.00 77.50 83 GLN A C 1
ATOM 710 O O . GLN A 1 83 ? -32.534 20.421 15.574 1.00 77.50 83 GLN A O 1
ATOM 715 N N . ARG A 1 84 ? -30.305 20.286 15.703 1.00 72.75 84 ARG A N 1
ATOM 716 C CA . ARG A 1 84 ? -30.135 21.542 16.444 1.00 72.75 84 ARG A CA 1
ATOM 717 C C . ARG A 1 84 ? -30.572 22.782 15.651 1.00 72.75 84 ARG A C 1
ATOM 719 O O . ARG A 1 84 ? -31.020 23.743 16.263 1.00 72.75 84 ARG A O 1
ATOM 726 N N . SER A 1 85 ? -30.448 22.781 14.319 1.00 72.50 85 SER A N 1
ATOM 727 C CA . SER A 1 85 ? -30.979 23.868 13.479 1.00 72.50 85 SER A CA 1
ATOM 728 C C . SER A 1 85 ? -32.498 23.814 13.325 1.00 72.50 85 SER A C 1
ATOM 730 O O . SER A 1 85 ? -33.110 24.866 13.213 1.00 72.50 85 SER A O 1
ATOM 732 N N . LYS A 1 86 ? -33.106 22.619 13.33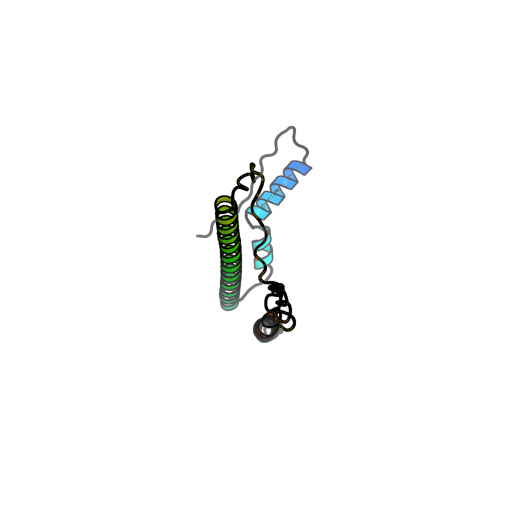9 1.00 72.62 86 LYS A N 1
ATOM 733 C CA . LYS A 1 86 ? -34.571 22.451 13.302 1.00 72.62 86 LYS A CA 1
ATOM 734 C C . LYS A 1 86 ? -35.233 22.847 14.622 1.00 72.62 86 LYS A C 1
ATOM 736 O O . LYS A 1 86 ? -36.266 23.495 14.606 1.00 72.62 86 LYS A O 1
ATOM 741 N N . ASN A 1 87 ? -34.597 22.524 15.747 1.00 71.31 87 ASN A N 1
ATOM 742 C CA . ASN A 1 87 ? -35.072 22.880 17.089 1.00 71.31 87 ASN A CA 1
ATOM 743 C C . ASN A 1 87 ? -34.554 24.252 17.557 1.00 71.31 87 ASN A C 1
ATOM 745 O O . ASN A 1 87 ? -34.524 24.528 18.755 1.00 71.31 87 ASN A O 1
ATOM 749 N N . LYS A 1 88 ? -34.079 25.100 16.637 1.00 68.31 88 LYS A N 1
ATOM 750 C CA . LYS A 1 88 ? -33.684 26.470 16.962 1.00 68.31 88 LYS A CA 1
ATOM 751 C C . LYS A 1 88 ? -34.983 27.239 17.257 1.00 68.31 88 LYS A C 1
ATOM 753 O O . LYS A 1 88 ? -35.807 27.322 16.349 1.00 68.31 88 LYS A O 1
ATOM 758 N N . PRO A 1 89 ? -35.207 27.753 18.481 1.00 70.62 89 PRO A N 1
ATOM 759 C CA . PRO A 1 89 ? -36.441 28.468 18.775 1.00 70.62 89 PRO A CA 1
ATOM 760 C C . PRO A 1 89 ? -36.536 29.677 17.843 1.00 70.62 89 PRO A C 1
ATOM 762 O O . PRO A 1 89 ? -35.595 30.471 17.756 1.00 70.62 89 PRO A O 1
ATOM 765 N N . HIS A 1 90 ? -37.648 29.771 17.114 1.00 60.44 90 HIS A N 1
ATOM 766 C CA . HIS A 1 90 ? -38.013 30.982 16.394 1.00 60.44 90 HIS A CA 1
ATOM 767 C C . HIS A 1 90 ? -38.177 32.059 17.464 1.00 60.44 90 HIS A C 1
ATOM 769 O O . HIS A 1 90 ? -38.971 31.876 18.384 1.00 60.44 90 HIS A O 1
ATOM 775 N N . SER A 1 91 ? -37.396 33.136 17.404 1.00 61.41 91 SER A N 1
ATOM 776 C CA . SER A 1 91 ? -37.635 34.303 18.246 1.00 61.41 91 SER A CA 1
ATOM 777 C C . SER A 1 91 ? -38.996 34.859 17.843 1.00 61.41 91 SER A C 1
ATOM 779 O O . SER A 1 91 ? -39.112 35.569 16.849 1.00 61.41 91 SER A O 1
ATOM 781 N N . THR A 1 92 ? -40.053 34.436 18.526 1.00 61.12 92 THR A N 1
ATOM 782 C CA . THR A 1 92 ? -41.345 35.106 18.478 1.00 61.12 92 THR A CA 1
ATOM 783 C C . THR A 1 92 ? -41.144 36.444 19.165 1.00 61.12 92 THR A C 1
ATOM 785 O O . THR A 1 92 ? -41.064 36.513 20.390 1.00 61.12 92 THR A O 1
ATOM 788 N N . GLU A 1 93 ? -40.900 37.451 18.329 1.00 53.06 93 GLU A N 1
ATOM 789 C CA . GLU A 1 93 ? -41.373 38.828 18.452 1.00 53.06 93 GLU A CA 1
ATOM 790 C C . GLU A 1 93 ? -42.070 39.103 19.793 1.00 53.06 93 GLU A C 1
ATOM 792 O O . GLU A 1 93 ? -43.217 38.706 20.002 1.00 53.06 93 GLU A O 1
ATOM 797 N N . LEU A 1 94 ? -41.397 39.812 20.703 1.00 52.94 94 LEU A N 1
ATOM 798 C CA . LEU A 1 94 ? -42.095 40.507 21.781 1.00 52.94 94 LEU A CA 1
ATOM 799 C C . LEU A 1 94 ? -42.748 41.754 21.177 1.00 52.94 94 LEU A C 1
ATOM 801 O O . LEU A 1 94 ? -42.263 42.873 21.324 1.00 52.94 94 LEU A O 1
ATOM 805 N N . SER A 1 95 ? -43.848 41.537 20.460 1.00 48.38 95 SER A N 1
ATOM 806 C CA . SER A 1 95 ? -44.851 42.563 20.219 1.00 48.38 95 SER A CA 1
ATOM 807 C C . SER A 1 95 ? -45.519 42.914 21.551 1.00 48.38 95 SER A C 1
ATOM 809 O O . SER A 1 95 ? -46.028 42.013 22.211 1.00 48.38 95 SER A O 1
ATOM 811 N N . THR A 1 96 ? -45.500 44.204 21.909 1.00 58.69 96 THR A N 1
ATOM 812 C CA . THR A 1 96 ? -46.653 44.997 22.397 1.00 58.69 96 THR A CA 1
ATOM 813 C C . THR A 1 96 ? -47.530 44.302 23.464 1.00 58.69 96 THR A C 1
ATOM 815 O O . THR A 1 96 ? -48.198 43.321 23.180 1.00 58.69 96 THR A O 1
ATOM 818 N N . VAL A 1 97 ? -47.624 44.753 24.720 1.00 46.28 97 VAL A N 1
ATOM 819 C CA . VAL A 1 97 ? -48.336 45.966 25.162 1.00 46.28 97 VAL A CA 1
ATOM 820 C C . VAL A 1 97 ? -47.945 46.282 26.621 1.00 46.28 97 VAL A C 1
ATOM 822 O O . VAL A 1 97 ? -47.930 45.411 27.484 1.00 46.28 97 VAL A O 1
ATOM 825 N N . PHE A 1 98 ? -47.636 47.557 26.853 1.00 50.12 98 PHE A N 1
ATOM 826 C CA . PHE A 1 98 ? -47.872 48.379 28.049 1.00 50.12 98 PHE A CA 1
ATOM 827 C C . PHE A 1 98 ? -48.607 47.730 29.258 1.00 50.12 98 PHE A C 1
ATOM 829 O O . PHE A 1 98 ? -49.767 47.348 29.156 1.00 50.12 98 PHE A O 1
ATOM 836 N N . GLY A 1 99 ? -47.986 47.767 30.445 1.00 54.56 99 GLY A N 1
ATOM 837 C CA . GLY A 1 99 ? -48.705 47.818 31.730 1.00 54.56 99 GLY A CA 1
ATOM 838 C C . GLY A 1 99 ? -49.002 46.488 32.437 1.00 54.56 99 GLY A C 1
ATOM 839 O O . GLY A 1 99 ? -50.099 45.950 32.328 1.00 54.56 99 GLY A O 1
ATOM 840 N N . GLN A 1 100 ? -48.072 46.035 33.280 1.00 58.22 100 GLN A N 1
ATOM 841 C CA . GLN A 1 100 ? -48.350 45.194 34.454 1.00 58.22 100 GLN A CA 1
ATOM 842 C C . GLN A 1 100 ? -47.435 45.658 35.610 1.00 58.22 100 GLN A C 1
ATOM 844 O O . GLN A 1 100 ? -46.259 45.935 35.353 1.00 58.22 100 GLN A O 1
ATOM 849 N N . PRO A 1 101 ? -47.932 45.788 36.856 1.00 57.22 101 PRO A N 1
ATOM 850 C CA . PRO A 1 101 ? -47.122 46.211 37.996 1.00 57.22 101 PRO A CA 1
ATOM 851 C C . PRO A 1 101 ? -46.217 45.076 38.503 1.00 57.22 101 PRO A C 1
ATOM 853 O O . PRO A 1 101 ? -46.606 43.910 38.546 1.00 57.22 101 PRO A O 1
ATOM 856 N N . PHE A 1 102 ? -45.000 45.446 38.903 1.00 51.56 102 PHE A N 1
ATOM 857 C CA . PHE A 1 102 ? -44.001 44.577 39.534 1.00 51.56 102 PHE A CA 1
ATOM 858 C C . PHE A 1 102 ? -44.553 43.959 40.839 1.00 51.56 102 PHE A C 1
ATOM 860 O O . PHE A 1 102 ? -44.938 44.721 41.729 1.00 51.56 102 PHE A O 1
ATOM 867 N N . PRO A 1 103 ? -44.570 42.622 41.019 1.00 54.62 103 PRO A N 1
ATOM 868 C CA . PRO A 1 103 ? -44.912 42.029 42.307 1.00 54.62 103 PRO A CA 1
ATOM 869 C C . PRO A 1 103 ? -43.780 42.221 43.326 1.00 54.62 103 PRO A C 1
ATOM 871 O O . PRO A 1 103 ? -42.604 41.962 43.072 1.00 54.62 103 PRO A O 1
ATOM 874 N N . GLN A 1 104 ? -44.187 42.674 44.507 1.00 56.47 104 GLN A N 1
ATOM 875 C CA . GLN A 1 104 ? -43.384 43.226 45.595 1.00 56.47 104 GLN A CA 1
ATOM 876 C C . GLN A 1 104 ? -42.774 42.167 46.527 1.00 56.47 104 GLN A C 1
ATOM 878 O O . GLN A 1 104 ? -42.738 42.346 47.739 1.00 56.47 104 GLN A O 1
ATOM 883 N N . ALA A 1 105 ? -42.276 41.059 45.982 1.00 51.91 105 ALA A N 1
ATOM 884 C CA . ALA A 1 105 ? -41.526 40.076 46.766 1.00 51.91 105 ALA A CA 1
ATOM 885 C C . ALA A 1 105 ? -40.030 40.425 46.743 1.00 51.91 105 ALA A C 1
ATOM 887 O O . ALA A 1 105 ? -39.194 39.697 46.212 1.00 51.91 105 ALA A O 1
ATOM 888 N N . LEU A 1 106 ? -39.722 41.602 47.287 1.00 58.41 106 LEU A N 1
ATOM 889 C CA . LEU A 1 106 ? -38.380 42.050 47.632 1.00 58.41 106 LEU A CA 1
ATOM 890 C C . LEU A 1 106 ? -38.297 42.069 49.153 1.00 58.41 106 LEU A C 1
ATOM 892 O O . LEU A 1 106 ? -38.636 43.077 49.753 1.00 58.41 106 LEU A O 1
ATOM 896 N N . VAL A 1 107 ? -37.897 40.948 49.739 1.00 60.88 107 VAL A N 1
ATOM 897 C CA . VAL A 1 107 ? -36.998 40.797 50.896 1.00 60.88 107 VAL A CA 1
ATOM 898 C C . VAL A 1 107 ? -36.835 39.285 51.114 1.00 60.88 107 VAL A C 1
ATOM 900 O O . VAL A 1 107 ? -37.765 38.538 50.849 1.00 60.88 107 VAL A O 1
ATOM 903 N N . ASP A 1 108 ? -35.648 38.837 51.523 1.00 49.47 108 ASP A N 1
ATOM 904 C CA . ASP A 1 108 ? -35.288 37.444 51.888 1.00 49.47 108 ASP A CA 1
ATOM 905 C C . ASP A 1 108 ? -34.528 36.577 50.868 1.00 49.47 108 ASP A C 1
ATOM 907 O O . ASP A 1 108 ? -34.456 35.358 51.007 1.00 49.47 108 ASP A O 1
ATOM 911 N N . ALA A 1 109 ? -33.816 37.174 49.910 1.00 52.06 109 ALA A N 1
ATOM 912 C CA . ALA A 1 109 ? -32.849 36.428 49.089 1.00 52.06 109 ALA A CA 1
ATOM 913 C C . ALA A 1 109 ? -31.439 37.046 49.093 1.00 52.06 109 ALA A C 1
ATOM 915 O O . ALA A 1 109 ? -30.841 37.261 48.042 1.00 52.06 109 ALA A O 1
ATOM 916 N N . GLN A 1 110 ? -30.883 37.331 50.278 1.00 55.19 110 GLN A N 1
ATOM 917 C CA . GLN A 1 110 ? -29.473 37.735 50.440 1.00 55.19 110 GLN A CA 1
ATOM 918 C C . GLN A 1 110 ? -28.507 36.578 50.774 1.00 55.19 110 GLN A C 1
ATOM 920 O O . GLN A 1 110 ? -27.358 36.834 51.120 1.00 55.19 110 GLN A O 1
ATOM 925 N N . SER A 1 111 ? -28.892 35.304 50.623 1.00 61.75 111 SER A N 1
ATOM 926 C CA . SER A 1 111 ? -27.954 34.185 50.859 1.00 61.75 111 SER A CA 1
ATOM 927 C C . SER A 1 111 ? -27.970 33.052 49.830 1.00 61.75 111 SER A C 1
ATOM 929 O O . SER A 1 111 ? -27.376 32.005 50.077 1.00 61.75 111 SER A O 1
ATOM 931 N N . ALA A 1 112 ? -28.564 33.235 48.647 1.00 61.34 112 ALA A N 1
ATOM 932 C CA . ALA A 1 112 ? -28.367 32.261 47.577 1.00 61.34 112 ALA A CA 1
ATOM 933 C C . ALA A 1 112 ? -27.007 32.521 46.896 1.00 61.34 112 ALA A C 1
ATOM 935 O O . ALA A 1 112 ? -26.842 33.571 46.262 1.00 61.34 112 ALA A O 1
ATOM 936 N N . PRO A 1 113 ? -26.015 31.612 46.993 1.00 60.50 113 PRO A N 1
ATOM 937 C CA . PRO A 1 113 ? -24.815 31.732 46.181 1.00 60.50 113 PRO A CA 1
ATOM 938 C C . PRO A 1 113 ? -25.234 31.705 44.709 1.00 60.50 113 PRO A C 1
ATOM 940 O O . PRO A 1 113 ? -26.044 30.872 44.298 1.00 60.50 113 PRO A O 1
ATOM 943 N N . ARG A 1 114 ? -24.695 32.640 43.915 1.00 57.50 114 ARG A N 1
ATOM 944 C CA . ARG A 1 114 ? -24.880 32.664 42.457 1.00 57.50 114 ARG A CA 1
ATOM 945 C C . ARG A 1 114 ? -24.657 31.245 41.927 1.00 57.50 114 ARG A C 1
ATOM 947 O O . ARG A 1 114 ? -23.629 30.668 42.293 1.00 57.50 114 ARG A O 1
ATOM 954 N N . PRO A 1 115 ? -25.540 30.681 41.080 1.00 55.62 115 PRO A N 1
ATOM 955 C CA . PRO A 1 115 ? -25.206 29.442 40.407 1.00 55.62 115 PRO A CA 1
ATOM 956 C C . PRO A 1 115 ? -23.928 29.724 39.628 1.00 55.62 115 PRO A C 1
ATOM 958 O O . PRO A 1 115 ? -23.906 30.543 38.705 1.00 55.62 115 PRO A O 1
ATOM 961 N N . SER A 1 116 ? -22.834 29.110 40.070 1.00 46.59 116 SER A N 1
ATOM 962 C CA . SER A 1 116 ? -21.613 29.055 39.301 1.00 46.59 116 SER A CA 1
ATOM 963 C C . SER A 1 116 ? -22.020 28.414 37.987 1.00 46.59 116 SER A C 1
ATOM 965 O O . SER A 1 116 ? -22.364 27.232 37.929 1.00 46.59 116 SER A O 1
ATOM 967 N N . PHE A 1 117 ? -22.061 29.221 36.927 1.00 48.38 117 PHE A N 1
ATOM 968 C CA . PHE A 1 117 ? -22.065 28.703 35.576 1.00 48.38 117 PHE A CA 1
ATOM 969 C C . PHE A 1 117 ? -20.726 27.988 35.427 1.00 48.38 117 PHE A C 1
ATOM 971 O O . PHE A 1 117 ? -19.715 28.564 35.026 1.00 48.38 117 PHE A O 1
ATOM 978 N N . SER A 1 118 ? -20.703 26.738 35.882 1.00 49.72 118 SER A N 1
ATOM 979 C CA . SER A 1 118 ? -19.709 25.769 35.493 1.00 49.72 118 SER A CA 1
ATOM 980 C C . SER A 1 118 ? -19.968 25.572 34.015 1.00 49.72 118 SER A C 1
ATOM 982 O O . SER A 1 118 ? -20.797 24.777 33.582 1.00 49.72 118 SER A O 1
ATOM 984 N N . GLU A 1 119 ? -19.299 26.399 33.221 1.00 51.41 119 GLU A N 1
ATOM 985 C CA . GLU A 1 119 ? -19.043 26.065 31.845 1.00 51.41 119 GLU A CA 1
ATOM 986 C C . GLU A 1 119 ? -18.233 24.776 31.911 1.00 51.41 119 GLU A C 1
ATOM 988 O O . GLU A 1 119 ? -17.009 24.788 32.058 1.00 51.41 119 GLU A O 1
ATOM 993 N N . SER A 1 120 ? -18.940 23.646 31.881 1.00 48.09 120 SER A N 1
ATOM 994 C CA . SER A 1 120 ? -18.398 22.369 31.467 1.00 48.09 120 SER A CA 1
ATOM 995 C C . SER A 1 120 ? -17.959 22.581 30.028 1.00 48.09 120 SER A C 1
ATOM 997 O O . SER A 1 120 ? -18.641 22.237 29.066 1.00 48.09 120 SER A O 1
ATOM 999 N N . ARG A 1 121 ? -16.796 23.219 29.878 1.00 51.22 121 ARG A N 1
ATOM 1000 C CA . ARG A 1 121 ? -15.902 22.949 28.776 1.00 51.22 121 ARG A CA 1
ATOM 1001 C C . ARG A 1 121 ? -15.631 21.470 28.938 1.00 51.22 121 ARG A C 1
ATOM 1003 O O . ARG A 1 121 ? -14.746 21.080 29.695 1.00 51.22 121 ARG A O 1
ATOM 1010 N N . ASP A 1 122 ? -16.472 20.661 28.303 1.00 53.72 122 ASP A N 1
ATOM 1011 C CA . ASP A 1 122 ? -16.150 19.2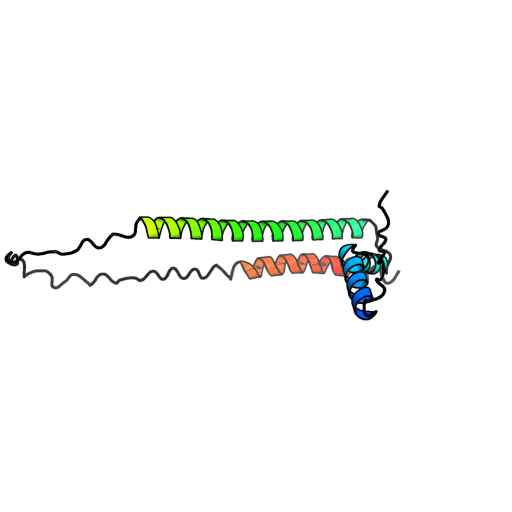99 27.940 1.00 53.72 122 ASP A CA 1
ATOM 1012 C C . ASP A 1 122 ? -14.916 19.426 27.046 1.00 53.72 122 ASP A C 1
ATOM 1014 O O . ASP A 1 122 ? -14.976 19.507 25.819 1.00 53.72 122 ASP A O 1
ATOM 1018 N N . ASP A 1 123 ? -13.778 19.593 27.715 1.00 51.19 123 ASP A N 1
ATOM 1019 C CA . ASP A 1 123 ? -12.442 19.437 27.209 1.00 51.19 123 ASP A CA 1
ATOM 1020 C C . ASP A 1 123 ? -12.418 17.967 26.785 1.00 51.19 123 ASP A C 1
ATOM 1022 O O . ASP A 1 123 ? -12.024 17.079 27.542 1.00 51.19 123 ASP A O 1
ATOM 1026 N N . ASP A 1 124 ? -12.882 17.704 25.560 1.00 51.06 124 ASP A N 1
ATOM 1027 C CA . ASP A 1 124 ? -12.701 16.467 24.802 1.00 51.06 124 ASP A CA 1
ATOM 1028 C C . ASP A 1 124 ? -11.203 16.354 24.458 1.00 51.06 124 ASP A C 1
ATOM 1030 O O . ASP A 1 124 ? -10.757 16.237 23.314 1.00 51.06 124 ASP A O 1
ATOM 1034 N N . ARG A 1 125 ? -10.362 16.459 25.494 1.00 52.56 125 ARG A N 1
ATOM 1035 C CA . ARG A 1 125 ? -8.967 16.065 25.495 1.00 52.56 125 ARG A CA 1
ATOM 1036 C C . ARG A 1 125 ? -8.998 14.552 25.503 1.00 52.56 125 ARG A C 1
ATOM 1038 O O . ARG A 1 125 ? -8.706 13.923 26.517 1.00 52.56 125 ARG A O 1
ATOM 1045 N N . GLY A 1 126 ? -9.387 13.994 24.355 1.00 49.81 126 GLY A N 1
ATOM 1046 C CA . GLY A 1 126 ? -9.332 12.575 24.079 1.00 49.81 126 GLY A CA 1
ATOM 1047 C C . GLY A 1 126 ? -8.046 12.021 24.669 1.00 49.81 126 GLY A C 1
ATOM 1048 O O . GLY A 1 126 ? -6.962 12.556 24.422 1.00 49.81 126 GLY A O 1
ATOM 1049 N N . ASP A 1 127 ? -8.221 11.023 25.527 1.00 53.53 127 ASP A N 1
ATOM 1050 C CA . ASP A 1 127 ? -7.202 10.341 26.309 1.00 53.53 127 ASP A CA 1
ATOM 1051 C C . ASP A 1 127 ? -5.968 10.008 25.449 1.00 53.53 127 ASP A C 1
ATOM 1053 O O . ASP A 1 127 ? -5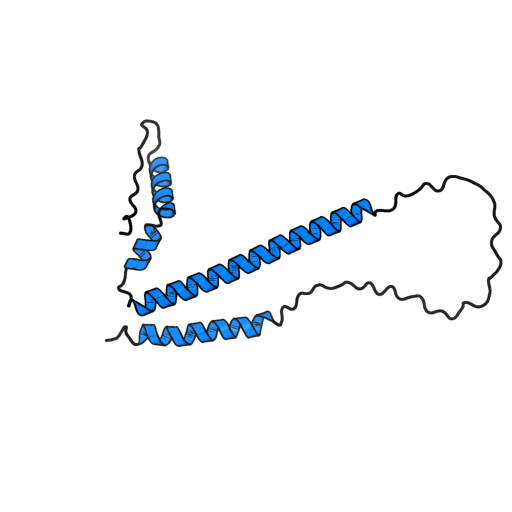.867 8.953 24.823 1.00 53.53 127 ASP A O 1
ATOM 1057 N N . ARG A 1 128 ? -5.001 10.936 25.403 1.00 52.00 128 ARG A N 1
ATOM 1058 C CA . ARG A 1 128 ? -3.704 10.730 24.739 1.00 52.00 128 ARG A CA 1
ATOM 1059 C C . ARG A 1 128 ? -2.780 9.838 25.573 1.00 52.00 128 ARG A C 1
ATOM 1061 O O . ARG A 1 128 ? -1.666 9.560 25.136 1.00 52.00 128 ARG A O 1
ATOM 1068 N N . ARG A 1 129 ? -3.194 9.405 26.774 1.00 48.22 129 ARG A N 1
ATOM 1069 C CA . ARG A 1 129 ? -2.377 8.577 27.676 1.00 48.22 129 ARG A CA 1
ATOM 1070 C C . ARG A 1 129 ? -2.551 7.083 27.408 1.00 48.22 129 ARG A C 1
ATOM 1072 O O . ARG A 1 129 ? -1.592 6.338 27.613 1.00 48.22 129 ARG A O 1
ATOM 1079 N N . ARG A 1 130 ? -3.687 6.644 26.852 1.00 47.25 130 ARG A N 1
ATOM 1080 C CA . ARG A 1 130 ? -3.846 5.268 26.330 1.00 47.25 130 ARG A CA 1
ATOM 1081 C C . ARG A 1 130 ? -2.936 4.939 25.142 1.00 47.25 130 ARG A C 1
ATOM 1083 O O . ARG A 1 130 ? -2.654 3.774 24.893 1.00 47.25 130 ARG A O 1
ATOM 1090 N N . ASP A 1 131 ? -2.409 5.953 24.464 1.00 50.56 131 ASP A N 1
ATOM 1091 C CA . ASP A 1 131 ? -1.737 5.800 23.172 1.00 50.56 131 ASP A CA 1
ATOM 1092 C C . ASP A 1 131 ? -0.217 5.544 23.261 1.00 50.56 131 ASP A C 1
ATOM 1094 O O . ASP A 1 131 ? 0.430 5.367 22.231 1.00 50.56 131 ASP A O 1
ATOM 1098 N N . TYR A 1 132 ? 0.370 5.510 24.468 1.00 47.06 132 TYR A N 1
ATOM 1099 C CA . TYR A 1 132 ? 1.796 5.189 24.668 1.00 47.06 132 TYR A CA 1
ATOM 1100 C C . TYR A 1 132 ? 2.034 3.715 25.033 1.00 47.06 132 TYR A C 1
ATOM 1102 O O . TYR A 1 132 ? 2.891 3.078 24.425 1.00 47.06 132 TYR A O 1
ATOM 1110 N N . ARG A 1 133 ? 1.223 3.116 25.923 1.00 49.69 133 ARG A N 1
ATOM 1111 C CA . ARG A 1 133 ? 1.383 1.692 26.306 1.00 49.69 133 ARG A CA 1
ATOM 1112 C C . ARG A 1 133 ? 1.098 0.715 25.159 1.00 49.69 133 ARG A C 1
ATOM 1114 O O . ARG A 1 133 ? 1.746 -0.326 25.078 1.00 49.69 133 ARG A O 1
ATOM 1121 N N . ASP A 1 134 ? 0.181 1.055 24.253 1.00 51.03 134 ASP A N 1
ATOM 1122 C CA . ASP A 1 134 ? -0.099 0.226 23.073 1.00 51.03 134 ASP A CA 1
ATOM 1123 C C . ASP A 1 134 ? 0.940 0.424 21.956 1.00 51.03 134 ASP A C 1
ATOM 1125 O O . ASP A 1 134 ? 1.232 -0.505 21.200 1.00 51.03 134 ASP A O 1
ATOM 1129 N N . ARG A 1 135 ? 1.565 1.607 21.881 1.00 48.75 135 ARG A N 1
ATOM 1130 C CA . ARG A 1 135 ? 2.591 1.919 20.875 1.00 48.75 135 ARG A CA 1
ATOM 1131 C C . ARG A 1 135 ? 3.915 1.206 21.156 1.00 48.75 135 ARG A C 1
ATOM 1133 O O . ARG A 1 135 ? 4.589 0.809 20.205 1.00 48.75 135 ARG A O 1
ATOM 1140 N N . ASP A 1 136 ? 4.263 1.019 22.428 1.00 49.28 136 ASP A N 1
ATOM 1141 C CA . ASP A 1 136 ? 5.469 0.283 22.823 1.00 49.28 136 ASP A CA 1
ATOM 1142 C C . ASP A 1 136 ? 5.273 -1.246 22.730 1.00 49.28 136 ASP A C 1
ATOM 1144 O O . ASP A 1 136 ? 6.150 -1.931 22.208 1.00 49.28 136 ASP A O 1
ATOM 1148 N N . ARG A 1 137 ? 4.075 -1.785 23.034 1.00 51.34 137 ARG A N 1
ATOM 1149 C CA . ARG A 1 137 ? 3.758 -3.215 22.789 1.00 51.34 137 ARG A CA 1
ATOM 1150 C C . ARG A 1 137 ? 3.869 -3.630 21.321 1.00 51.34 137 ARG A C 1
ATOM 1152 O O . ARG A 1 137 ? 4.342 -4.729 21.030 1.00 51.34 137 ARG A O 1
ATOM 1159 N N . ASP A 1 138 ? 3.411 -2.784 20.398 1.00 53.72 138 ASP A N 1
ATOM 1160 C CA . ASP A 1 138 ? 3.526 -3.062 18.962 1.00 53.72 138 ASP A CA 1
ATOM 1161 C C . ASP A 1 138 ? 4.991 -2.923 18.475 1.00 53.72 138 ASP A C 1
ATOM 1163 O O . ASP A 1 138 ? 5.397 -3.645 17.564 1.00 53.72 138 ASP A O 1
ATOM 1167 N N . ARG A 1 139 ? 5.821 -2.067 19.105 1.00 51.00 139 ARG A N 1
ATOM 1168 C CA . ARG A 1 139 ? 7.265 -1.955 18.799 1.00 51.00 139 ARG A CA 1
ATOM 1169 C C . ARG A 1 139 ? 8.067 -3.176 19.231 1.00 51.00 139 ARG A C 1
ATOM 1171 O O . ARG A 1 139 ? 8.952 -3.587 18.482 1.00 51.00 139 ARG A O 1
ATOM 1178 N N . ASP A 1 140 ? 7.785 -3.735 20.403 1.00 51.38 140 ASP A N 1
ATOM 1179 C CA . ASP A 1 140 ? 8.565 -4.856 20.939 1.00 51.38 140 ASP A CA 1
ATOM 1180 C C . ASP A 1 140 ? 8.288 -6.167 20.184 1.00 51.38 140 ASP A C 1
ATOM 1182 O O . ASP A 1 140 ? 9.214 -6.946 19.951 1.00 51.38 140 ASP A O 1
ATOM 1186 N N . ARG A 1 141 ? 7.069 -6.358 19.648 1.00 54.09 141 ARG A N 1
ATOM 1187 C CA . ARG A 1 141 ? 6.781 -7.448 18.689 1.00 54.09 141 ARG A CA 1
ATOM 1188 C C . ARG A 1 141 ? 7.576 -7.324 17.386 1.00 54.09 141 ARG A C 1
ATOM 1190 O O . ARG A 1 141 ? 7.991 -8.333 16.830 1.00 54.09 141 ARG A O 1
ATOM 1197 N N . ASP A 1 142 ? 7.812 -6.103 16.905 1.00 52.34 142 ASP A N 1
ATOM 1198 C CA . ASP A 1 142 ? 8.603 -5.851 15.691 1.00 52.34 142 ASP A CA 1
ATOM 1199 C C . ASP A 1 142 ? 10.131 -5.922 15.927 1.00 52.34 142 ASP A C 1
ATOM 1201 O O . ASP A 1 142 ? 10.890 -5.992 14.953 1.00 52.34 142 ASP A O 1
ATOM 1205 N N . ARG A 1 143 ? 10.606 -5.890 17.185 1.00 52.84 143 ARG A N 1
ATOM 1206 C CA . ARG A 1 143 ? 12.031 -6.060 17.538 1.00 52.84 143 ARG A CA 1
ATOM 1207 C C . ARG A 1 143 ? 12.445 -7.531 17.580 1.00 52.84 143 ARG A C 1
ATOM 1209 O O . ARG A 1 143 ? 13.420 -7.868 16.922 1.00 52.84 143 ARG A O 1
ATOM 1216 N N . GLY A 1 144 ? 11.663 -8.409 18.215 1.00 53.78 144 GLY A N 1
ATOM 1217 C CA . GLY A 1 144 ? 11.988 -9.847 18.289 1.00 53.78 144 GLY A CA 1
ATOM 1218 C C . GLY A 1 144 ? 12.045 -10.563 16.928 1.00 53.78 144 GLY A C 1
ATOM 1219 O O . GLY A 1 144 ? 12.703 -11.587 16.780 1.00 53.78 144 GLY A O 1
ATOM 1220 N N . ASP A 1 145 ? 11.399 -9.997 15.903 1.00 51.31 145 ASP A N 1
ATOM 1221 C CA . ASP A 1 145 ? 11.436 -10.507 14.528 1.00 51.31 145 ASP A CA 1
ATOM 1222 C C . ASP A 1 145 ? 12.606 -9.960 13.679 1.00 51.31 145 ASP A C 1
ATOM 1224 O O . ASP A 1 145 ? 12.861 -10.496 12.596 1.00 51.31 145 ASP A O 1
ATOM 1228 N N . ARG A 1 146 ? 13.303 -8.894 14.114 1.00 50.91 146 ARG A N 1
ATOM 1229 C CA . ARG A 1 146 ? 14.517 -8.392 13.433 1.00 50.91 146 ARG A CA 1
ATOM 1230 C C . ARG A 1 146 ? 15.699 -9.323 13.664 1.00 50.91 146 ARG A C 1
ATOM 1232 O O . ARG A 1 146 ? 16.364 -9.681 12.698 1.00 50.91 146 ARG A O 1
ATOM 1239 N N . ASP A 1 147 ? 15.845 -9.811 14.889 1.00 50.81 147 ASP A N 1
ATOM 1240 C CA . ASP A 1 147 ? 16.926 -10.719 15.288 1.00 50.81 147 ASP A CA 1
ATOM 1241 C C . ASP A 1 147 ? 16.876 -12.066 14.544 1.00 50.81 147 ASP A C 1
ATOM 1243 O O . ASP A 1 147 ? 17.887 -12.750 14.407 1.00 50.81 147 ASP A O 1
ATOM 1247 N N . TYR A 1 148 ? 15.710 -12.435 14.001 1.00 55.41 148 TYR A N 1
ATOM 1248 C CA . TYR A 1 148 ? 15.556 -13.596 13.120 1.00 55.41 148 TYR A CA 1
ATOM 1249 C C . TYR A 1 148 ? 16.092 -13.368 11.699 1.00 55.41 148 TYR A C 1
ATOM 1251 O O . TYR A 1 148 ? 16.532 -14.319 11.064 1.00 55.41 148 TYR A O 1
ATOM 1259 N N . ARG A 1 149 ? 16.042 -12.135 11.172 1.00 53.41 149 ARG A N 1
ATOM 1260 C CA . ARG A 1 149 ? 16.506 -11.833 9.804 1.00 53.41 149 ARG A CA 1
ATOM 1261 C C . ARG A 1 149 ? 18.019 -11.726 9.703 1.00 53.41 149 ARG A C 1
ATOM 1263 O O . ARG A 1 149 ? 18.558 -12.027 8.643 1.00 53.41 149 ARG A O 1
ATOM 1270 N N . ASP A 1 150 ? 18.671 -11.294 10.775 1.00 55.50 150 ASP A N 1
ATOM 1271 C CA . ASP A 1 150 ? 20.122 -11.127 10.791 1.00 55.50 150 ASP A CA 1
ATOM 1272 C C . ASP A 1 150 ? 20.837 -12.461 11.078 1.00 55.50 150 ASP A C 1
ATOM 1274 O O . ASP A 1 150 ? 21.906 -12.705 10.533 1.00 55.50 150 ASP A O 1
ATOM 1278 N N . ARG A 1 151 ? 20.200 -13.402 11.795 1.00 53.22 151 ARG A N 1
ATOM 1279 C CA . ARG A 1 151 ? 20.778 -14.729 12.093 1.00 53.22 151 ARG A CA 1
ATOM 1280 C C . ARG A 1 151 ? 20.983 -15.641 10.873 1.00 53.22 151 ARG A C 1
ATOM 1282 O O . ARG A 1 151 ? 21.822 -16.532 10.915 1.00 53.22 151 ARG A O 1
ATOM 1289 N N . ASP A 1 152 ? 20.203 -15.433 9.815 1.00 53.53 152 ASP A N 1
ATOM 1290 C CA . ASP A 1 152 ? 20.259 -16.208 8.567 1.00 53.53 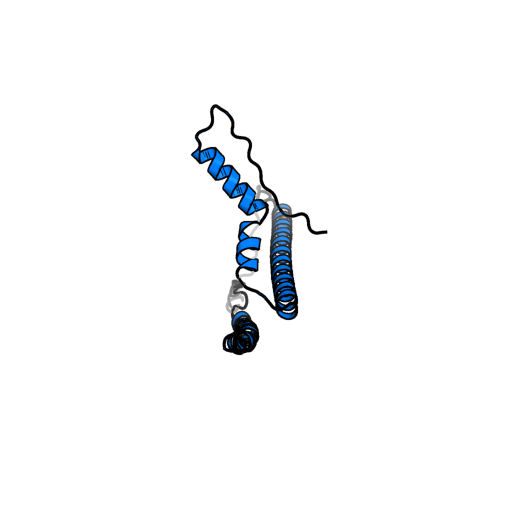152 ASP A CA 1
ATOM 1291 C C . ASP A 1 152 ? 21.043 -15.491 7.452 1.00 53.53 152 ASP A C 1
ATOM 1293 O O . ASP A 1 152 ? 21.114 -15.995 6.334 1.00 53.53 152 ASP A O 1
ATOM 1297 N N . ARG A 1 153 ? 21.580 -14.292 7.718 1.00 54.34 153 ARG A N 1
ATOM 1298 C CA . ARG A 1 153 ? 22.374 -13.527 6.746 1.00 54.34 153 ARG A CA 1
ATOM 1299 C C . ARG A 1 153 ? 23.850 -13.956 6.735 1.00 54.34 153 ARG A C 1
ATOM 1301 O O . ARG A 1 153 ? 24.515 -13.744 5.728 1.00 54.34 153 ARG A O 1
ATOM 1308 N N . ASP A 1 154 ? 24.302 -14.602 7.811 1.00 54.50 154 ASP A N 1
ATOM 1309 C CA . ASP A 1 154 ? 25.697 -15.003 8.047 1.00 54.50 154 ASP A CA 1
ATOM 1310 C C . ASP A 1 154 ? 25.933 -16.533 7.941 1.00 54.50 154 ASP A C 1
ATOM 1312 O O . ASP A 1 154 ? 26.924 -17.048 8.457 1.00 54.50 154 ASP A O 1
ATOM 1316 N N . ARG A 1 155 ? 25.027 -17.280 7.291 1.00 52.16 155 ARG A N 1
ATOM 1317 C CA . ARG A 1 155 ? 25.201 -18.697 6.908 1.00 52.16 155 ARG A CA 1
ATOM 1318 C C . ARG A 1 155 ? 25.073 -18.857 5.402 1.00 52.16 155 ARG A C 1
ATOM 1320 O O . ARG A 1 155 ? 25.831 -19.681 4.852 1.00 52.16 155 ARG A O 1
#

Radius of gyration: 33.18 Å; chains: 1; bounding box: 74×67×85 Å

Foldseek 3Di:
DDDDDDDDFDDDPPDDPVVSVVVRVVSCVVSCVVVVCVVPPDDDDPVVVVVVVVVVVVVVVVVVVVVVVVVVVVVVVVVVVVVCVVPPDDPPDPDDDDDDDDDPPPDDPPPDDDPPPPPPPVPPPPPPPVVPVVVVVVVVVVVVVVVVVVVVVVD

pLDDT: mean 72.63, std 18.21, range [42.0, 95.0]

Sequence (155 aa):
MATRPNVSVAVKRDEPVERALRRFKRLCERAGISKIVRGKRYYEKPSDVKRREERKSLRNRRRAERKARERMQRKLERARKQQRSKNKPHSTELSTVFGQPFPQALVDAQSAPRPSFSESRDDDRGDRRRDYRDRDRDRDRDRGDRDYRDRDRDR